Protein AF-A0A4Q8K103-F1 (afdb_monomer_lite)

pLDDT: mean 89.4, std 7.93, range [51.94, 98.19]

Structure (mmCIF, N/CA/C/O backbone):
data_AF-A0A4Q8K103-F1
#
_entry.id   AF-A0A4Q8K103-F1
#
loop_
_atom_site.group_PDB
_atom_site.id
_atom_site.type_symbol
_atom_site.label_atom_id
_atom_site.label_alt_id
_atom_site.label_comp_id
_atom_site.label_asym_id
_atom_site.label_entity_id
_atom_site.label_seq_id
_atom_site.pdbx_PDB_ins_code
_atom_site.Cartn_x
_atom_site.Cartn_y
_atom_site.Cartn_z
_atom_site.occupancy
_atom_site.B_iso_or_equiv
_atom_site.auth_seq_id
_atom_site.auth_comp_id
_atom_site.auth_asym_id
_atom_site.auth_atom_id
_atom_site.pdbx_PDB_model_num
ATOM 1 N N . MET A 1 1 ? 20.446 4.921 -16.833 1.00 51.94 1 MET A N 1
ATOM 2 C CA . MET A 1 1 ? 20.099 3.809 -15.917 1.00 51.94 1 MET A CA 1
ATOM 3 C C . MET A 1 1 ? 19.027 2.911 -16.550 1.00 51.94 1 MET A C 1
ATOM 5 O O . MET A 1 1 ? 17.978 2.686 -15.967 1.00 51.94 1 MET A O 1
ATOM 9 N N . GLY A 1 2 ? 19.270 2.439 -17.780 1.00 58.38 2 GLY A N 1
ATOM 10 C CA . GLY A 1 2 ? 18.243 1.826 -18.632 1.00 58.38 2 GLY A CA 1
ATOM 11 C C . GLY A 1 2 ? 18.195 0.293 -18.588 1.00 58.38 2 GLY A C 1
ATOM 12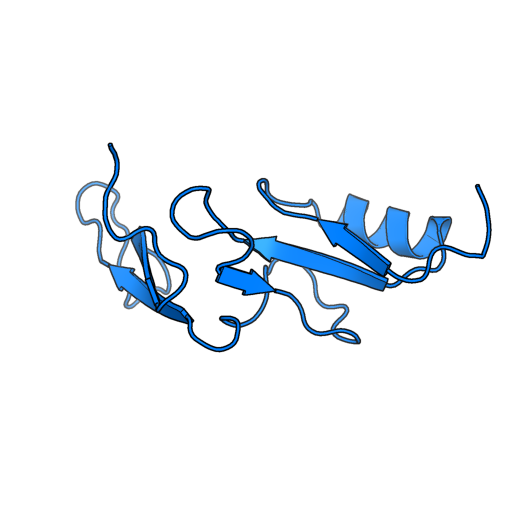 O O . GLY A 1 2 ? 19.213 -0.366 -18.379 1.00 58.38 2 GLY A O 1
ATOM 13 N N . ALA A 1 3 ? 16.988 -0.233 -18.823 1.00 62.31 3 ALA A N 1
ATOM 14 C CA . ALA A 1 3 ? 16.613 -1.602 -19.214 1.00 62.31 3 ALA A CA 1
ATOM 15 C C . ALA A 1 3 ? 16.782 -2.772 -18.221 1.00 62.31 3 ALA A C 1
ATOM 17 O O . ALA A 1 3 ? 16.329 -3.873 -18.524 1.00 62.31 3 ALA A O 1
ATOM 18 N N . ARG A 1 4 ? 17.378 -2.587 -17.035 1.00 81.31 4 ARG A N 1
ATOM 19 C CA . ARG A 1 4 ? 17.473 -3.675 -16.027 1.00 81.31 4 ARG A CA 1
ATOM 20 C C . ARG A 1 4 ? 16.507 -3.554 -14.852 1.00 81.31 4 ARG A C 1
ATOM 22 O O . ARG A 1 4 ? 16.362 -4.513 -14.095 1.00 81.31 4 ARG A O 1
ATOM 29 N N . MET A 1 5 ? 15.842 -2.414 -14.700 1.00 84.06 5 MET A N 1
ATOM 30 C CA . MET A 1 5 ? 14.860 -2.229 -13.639 1.00 84.06 5 MET A CA 1
ATOM 31 C C . MET A 1 5 ? 13.542 -2.893 -14.040 1.00 84.06 5 MET A C 1
ATOM 33 O O . MET A 1 5 ? 12.926 -2.502 -15.024 1.00 84.06 5 MET A O 1
ATOM 37 N N . ARG A 1 6 ? 13.123 -3.910 -13.282 1.00 88.00 6 ARG A N 1
ATOM 38 C CA . ARG A 1 6 ? 11.876 -4.651 -13.549 1.00 88.00 6 ARG A CA 1
ATOM 39 C C . ARG A 1 6 ? 10.733 -4.256 -12.619 1.00 88.00 6 ARG A C 1
ATOM 41 O O . ARG A 1 6 ? 9.574 -4.390 -12.997 1.00 88.00 6 ARG A O 1
ATOM 48 N N . LEU A 1 7 ? 11.067 -3.760 -11.430 1.00 89.50 7 LEU A N 1
ATOM 49 C CA . LEU A 1 7 ? 10.125 -3.441 -10.369 1.00 89.50 7 LEU A CA 1
ATOM 50 C C . LEU A 1 7 ? 10.523 -2.128 -9.699 1.00 89.50 7 LEU A C 1
ATOM 52 O O . LEU A 1 7 ? 11.677 -1.956 -9.309 1.00 89.50 7 LEU A O 1
ATOM 56 N N . LEU A 1 8 ? 9.545 -1.246 -9.540 1.00 91.06 8 LEU A N 1
ATOM 57 C CA . LEU A 1 8 ? 9.616 -0.054 -8.713 1.00 91.06 8 LEU A CA 1
ATOM 58 C C . LEU A 1 8 ? 8.514 -0.149 -7.657 1.00 91.06 8 LEU A C 1
ATOM 60 O O . LEU A 1 8 ? 7.352 -0.375 -7.993 1.00 91.06 8 LEU A O 1
ATOM 64 N N . VAL A 1 9 ? 8.889 0.012 -6.389 1.00 90.38 9 VAL A N 1
ATOM 65 C CA . VAL A 1 9 ? 7.960 0.003 -5.254 1.00 90.38 9 VAL A CA 1
ATOM 66 C C . VAL A 1 9 ? 7.858 1.420 -4.703 1.00 90.38 9 VAL A C 1
ATOM 68 O O . VAL A 1 9 ? 8.878 2.050 -4.430 1.00 90.38 9 VAL A O 1
ATOM 71 N N . CYS A 1 10 ? 6.635 1.916 -4.558 1.00 90.94 10 CYS A N 1
ATOM 72 C CA . CYS A 1 10 ? 6.318 3.219 -3.990 1.00 90.94 10 CYS A CA 1
ATOM 73 C C . CYS A 1 10 ? 5.403 3.050 -2.769 1.00 90.94 10 CYS A C 1
ATOM 75 O O . CYS A 1 10 ? 4.658 2.076 -2.670 1.00 90.94 10 CYS A O 1
ATOM 77 N N . GLY A 1 11 ? 5.470 3.988 -1.832 1.00 89.06 11 GLY A N 1
ATOM 78 C CA . GLY A 1 11 ? 4.656 3.977 -0.625 1.00 89.06 11 GLY A CA 1
ATOM 79 C C . GLY A 1 11 ? 4.870 5.238 0.204 1.00 89.06 11 GLY A C 1
ATOM 80 O O . GLY A 1 11 ? 5.487 6.196 -0.262 1.00 89.06 11 GLY A O 1
ATOM 81 N N . SER A 1 12 ? 4.369 5.220 1.439 1.00 81.19 12 SER A N 1
ATOM 82 C CA . SER A 1 12 ? 4.423 6.314 2.431 1.00 81.19 12 SER A CA 1
ATOM 83 C C . SER A 1 12 ? 3.576 7.550 2.113 1.00 81.19 12 SER A C 1
ATOM 85 O O . SER A 1 12 ? 3.043 8.159 3.036 1.00 81.19 12 SER A O 1
ATOM 87 N N . ALA A 1 13 ? 3.422 7.918 0.842 1.00 84.81 13 ALA A N 1
ATOM 88 C CA . ALA A 1 13 ? 2.588 9.032 0.401 1.00 84.81 13 ALA A CA 1
ATOM 89 C C 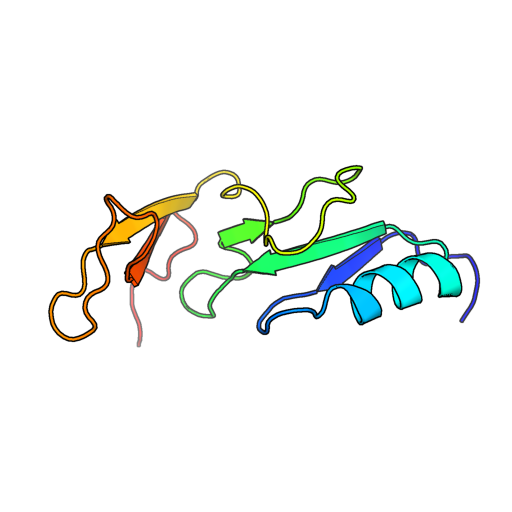. ALA A 1 13 ? 1.787 8.650 -0.856 1.00 84.81 13 ALA A C 1
ATOM 91 O O . ALA A 1 13 ? 2.245 7.789 -1.609 1.00 84.81 13 ALA A O 1
ATOM 92 N N . PRO A 1 14 ? 0.627 9.291 -1.103 1.00 83.62 14 PRO A N 1
ATOM 93 C CA . PRO A 1 14 ? -0.191 8.996 -2.275 1.00 83.62 14 PRO A CA 1
ATOM 94 C C . PRO A 1 14 ? 0.575 9.232 -3.579 1.00 83.62 14 PRO A C 1
ATOM 96 O O . PRO A 1 14 ? 1.027 10.350 -3.851 1.00 83.62 14 PRO A O 1
ATOM 99 N N . LEU A 1 15 ? 0.684 8.198 -4.415 1.00 86.62 15 LEU A N 1
ATOM 100 C CA . LEU A 1 15 ? 1.228 8.334 -5.757 1.00 86.62 15 LEU A CA 1
ATOM 101 C C . LEU A 1 15 ? 0.123 8.779 -6.719 1.00 86.62 15 LEU A C 1
ATOM 103 O O . LEU A 1 15 ? -0.839 8.069 -7.002 1.00 86.62 15 LEU A O 1
ATOM 107 N N . VAL A 1 16 ? 0.289 9.973 -7.279 1.00 89.06 16 VAL A N 1
ATOM 108 C CA . VAL A 1 16 ? -0.629 10.500 -8.292 1.00 89.06 16 VAL A CA 1
ATOM 109 C C . VAL A 1 16 ? -0.588 9.612 -9.544 1.00 89.06 16 VAL A C 1
ATOM 111 O O . VAL A 1 16 ? 0.485 9.278 -10.054 1.00 89.06 16 VAL A O 1
ATOM 114 N N . TRP A 1 17 ? -1.760 9.243 -10.069 1.00 87.06 17 TRP A N 1
ATOM 115 C CA . TRP A 1 17 ? -1.892 8.274 -11.165 1.00 87.06 17 TRP A CA 1
ATOM 116 C C . TRP A 1 17 ? -1.131 8.681 -12.436 1.00 87.06 17 TRP A C 1
ATOM 118 O O . TRP A 1 17 ? -0.554 7.822 -13.109 1.00 87.06 17 TRP A O 1
ATOM 128 N N . GLN A 1 18 ? -1.054 9.983 -12.743 1.00 90.69 18 GLN A N 1
ATOM 129 C CA . GLN A 1 18 ? -0.249 10.506 -13.852 1.00 90.69 18 GLN A CA 1
ATOM 130 C C . GLN A 1 18 ? 1.229 10.127 -13.698 1.00 90.69 18 GLN A C 1
ATOM 132 O O . GLN A 1 18 ? 1.859 9.695 -14.664 1.00 90.69 18 GLN A O 1
ATOM 137 N N . CYS A 1 19 ? 1.776 10.252 -12.485 1.00 90.69 19 CYS A N 1
ATOM 138 C CA . CYS A 1 19 ? 3.170 9.930 -12.192 1.00 90.69 19 CYS A CA 1
ATOM 139 C C . CYS A 1 19 ? 3.426 8.428 -12.334 1.00 90.69 19 CYS A C 1
ATOM 141 O O . CYS A 1 19 ? 4.401 8.034 -12.971 1.00 90.69 19 CYS A O 1
ATOM 143 N N . ALA A 1 20 ? 2.530 7.586 -11.807 1.00 89.12 20 ALA A N 1
ATOM 144 C CA . ALA A 1 20 ? 2.642 6.134 -11.934 1.00 89.12 20 ALA A CA 1
ATOM 145 C C . ALA A 1 20 ? 2.692 5.694 -13.409 1.00 89.12 20 ALA A C 1
ATOM 147 O O . ALA A 1 20 ? 3.565 4.918 -13.800 1.00 89.12 20 ALA A O 1
ATOM 148 N N . ASN A 1 21 ? 1.801 6.236 -14.244 1.00 89.44 21 ASN A N 1
ATOM 149 C CA . ASN A 1 21 ? 1.755 5.916 -15.671 1.00 89.44 21 ASN A CA 1
ATOM 150 C C . ASN A 1 21 ? 2.968 6.455 -16.430 1.00 89.44 21 ASN A C 1
ATOM 152 O O . ASN A 1 21 ? 3.549 5.732 -17.238 1.00 89.44 21 ASN A O 1
ATOM 156 N N . PHE A 1 22 ? 3.402 7.682 -16.132 1.00 91.12 22 PHE A N 1
ATOM 157 C CA . PHE A 1 22 ? 4.617 8.241 -16.716 1.00 91.12 22 PHE A CA 1
ATOM 158 C C . PHE A 1 22 ? 5.840 7.363 -16.423 1.00 91.12 22 PHE A C 1
ATOM 160 O O . PHE A 1 22 ? 6.580 7.021 -17.341 1.00 91.12 22 PHE A O 1
ATOM 167 N N . ILE A 1 23 ? 6.020 6.939 -15.168 1.00 90.25 23 ILE A N 1
ATOM 168 C CA . ILE A 1 23 ? 7.141 6.088 -14.743 1.00 90.25 23 ILE A CA 1
ATOM 169 C C . ILE A 1 23 ? 7.098 4.727 -15.449 1.00 90.25 23 ILE A C 1
ATOM 171 O O . ILE A 1 23 ? 8.127 4.274 -15.949 1.00 90.25 23 ILE A O 1
ATOM 175 N N . ARG A 1 24 ? 5.919 4.094 -15.545 1.00 88.69 24 ARG A N 1
ATOM 176 C CA . ARG A 1 24 ? 5.737 2.830 -16.285 1.00 88.69 24 ARG A CA 1
ATOM 177 C C . ARG A 1 24 ? 6.167 2.976 -17.746 1.00 88.69 24 ARG A C 1
ATOM 179 O O . ARG A 1 24 ? 6.952 2.162 -18.225 1.00 88.69 24 ARG A O 1
ATOM 186 N N . CYS A 1 25 ? 5.709 4.027 -18.427 1.00 89.44 25 CYS A N 1
ATOM 187 C CA . CYS A 1 25 ? 6.046 4.287 -19.829 1.00 89.44 25 CYS A CA 1
ATOM 188 C C . CYS A 1 25 ? 7.528 4.631 -20.027 1.00 89.44 25 CYS A C 1
ATOM 190 O O . CYS A 1 25 ? 8.153 4.141 -20.962 1.00 89.44 25 CYS A O 1
ATOM 192 N N . ALA A 1 26 ? 8.099 5.459 -19.150 1.00 91.94 26 ALA A N 1
ATOM 193 C CA . ALA A 1 26 ? 9.476 5.929 -19.272 1.00 91.94 26 ALA A CA 1
ATOM 194 C C . ALA A 1 26 ? 10.510 4.843 -18.938 1.00 91.94 26 ALA A C 1
ATOM 196 O O . ALA A 1 26 ? 11.587 4.814 -19.533 1.00 91.94 26 ALA A O 1
ATOM 197 N N . LEU A 1 27 ? 10.206 3.967 -17.974 1.00 90.44 27 LEU A N 1
ATOM 198 C CA . LEU A 1 27 ? 11.162 2.990 -17.442 1.00 90.44 27 LEU A CA 1
ATOM 199 C C . LEU A 1 27 ? 10.876 1.546 -17.872 1.00 90.44 27 LEU A C 1
ATOM 201 O O . LEU A 1 27 ? 11.740 0.690 -17.687 1.00 90.44 27 LEU A O 1
ATOM 205 N N . GLY A 1 28 ? 9.698 1.264 -18.440 1.00 87.81 28 GLY A N 1
ATOM 206 C CA . GLY A 1 28 ? 9.308 -0.078 -18.884 1.00 87.81 28 GLY A CA 1
ATOM 207 C C . GLY A 1 28 ? 9.217 -1.100 -17.745 1.00 87.81 28 GLY A C 1
ATOM 208 O O . GLY A 1 28 ? 9.424 -2.291 -17.968 1.00 87.81 28 GLY A O 1
ATOM 209 N N . CYS A 1 29 ? 8.962 -0.643 -16.517 1.00 88.62 29 CYS A N 1
ATOM 210 C CA . CYS A 1 29 ? 8.948 -1.471 -15.314 1.00 88.62 29 CYS A CA 1
ATOM 211 C C . CYS A 1 29 ? 7.545 -1.602 -14.714 1.00 88.62 29 CYS A C 1
ATOM 213 O O . CYS A 1 29 ? 6.680 -0.742 -14.898 1.00 88.62 29 CYS A O 1
ATOM 215 N N . VAL A 1 30 ? 7.345 -2.637 -13.898 1.00 89.06 30 VAL A N 1
ATOM 216 C CA . VAL A 1 30 ? 6.161 -2.738 -13.042 1.00 89.06 30 VAL A CA 1
ATOM 217 C C . VAL A 1 30 ? 6.286 -1.716 -11.913 1.00 89.06 30 VAL A C 1
ATOM 219 O O . VAL A 1 30 ? 7.304 -1.678 -11.224 1.00 89.06 30 VAL A O 1
ATOM 222 N N . VAL A 1 31 ? 5.254 -0.894 -11.724 1.00 90.38 31 VAL A N 1
ATOM 223 C CA . VAL A 1 3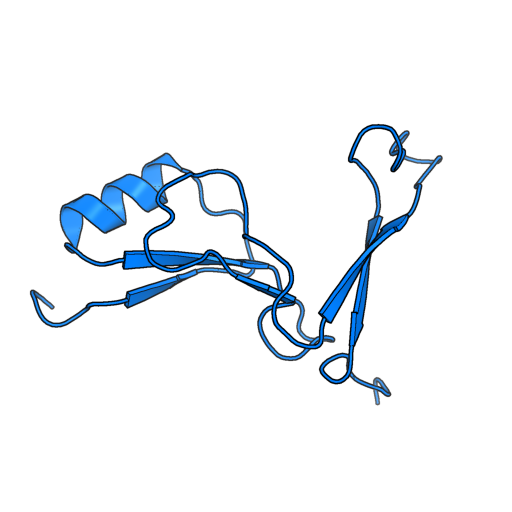1 ? 5.155 0.054 -10.604 1.00 90.38 31 VAL A CA 1
ATOM 224 C C . VAL A 1 31 ? 4.091 -0.450 -9.644 1.00 90.38 31 VAL A C 1
ATOM 226 O O . VAL A 1 31 ? 2.927 -0.579 -10.036 1.00 90.38 31 VAL A O 1
ATOM 229 N N . VAL A 1 32 ? 4.513 -0.722 -8.412 1.00 91.75 32 VAL A N 1
ATOM 230 C CA . VAL A 1 32 ? 3.689 -1.220 -7.311 1.00 91.75 32 VAL A CA 1
ATOM 231 C C . VAL A 1 32 ? 3.618 -0.142 -6.236 1.00 91.75 32 VAL A C 1
ATOM 233 O O . VAL A 1 32 ? 4.648 0.395 -5.836 1.00 91.75 32 VAL A O 1
ATOM 236 N N . GLU A 1 33 ? 2.414 0.159 -5.764 1.00 92.94 33 GLU A N 1
ATOM 237 C CA . GLU A 1 33 ? 2.171 1.066 -4.642 1.00 92.94 33 GLU A CA 1
ATOM 238 C C . GLU A 1 33 ? 1.696 0.259 -3.430 1.00 92.94 33 GLU A C 1
ATOM 240 O O . GLU A 1 33 ? 1.005 -0.749 -3.591 1.00 92.94 33 GLU A O 1
ATOM 245 N N . GLY A 1 34 ? 2.084 0.672 -2.228 1.00 93.56 34 GLY A N 1
ATOM 246 C CA . GLY A 1 34 ? 1.628 0.061 -0.986 1.00 93.56 34 GLY A CA 1
ATOM 247 C C . GLY A 1 34 ? 1.544 1.068 0.152 1.00 93.56 34 GLY A C 1
ATOM 248 O O . GLY A 1 34 ? 2.354 1.991 0.253 1.00 93.56 34 GLY A O 1
ATOM 249 N N . TYR A 1 35 ? 0.573 0.871 1.040 1.00 93.62 35 TYR A N 1
ATOM 250 C CA . TYR A 1 35 ? 0.450 1.626 2.283 1.00 93.62 35 TYR A CA 1
ATOM 251 C C . TYR A 1 35 ? 1.057 0.837 3.439 1.00 93.62 35 TYR A C 1
ATOM 253 O O . TYR A 1 35 ? 0.804 -0.361 3.582 1.00 93.62 35 TYR A O 1
ATOM 261 N N . GLY A 1 36 ? 1.820 1.521 4.285 1.00 92.25 36 GLY A N 1
ATOM 262 C CA . GLY A 1 36 ? 2.426 0.984 5.495 1.00 92.25 36 GLY A CA 1
ATOM 263 C C . GLY A 1 36 ? 2.778 2.102 6.466 1.00 92.25 36 GLY A C 1
ATOM 264 O O . GLY A 1 36 ? 2.752 3.280 6.113 1.00 92.25 36 GLY A O 1
ATOM 265 N N . GLN A 1 37 ? 3.112 1.712 7.687 1.00 90.00 37 GLN A N 1
ATOM 266 C CA . GLN A 1 37 ? 3.511 2.612 8.764 1.00 90.00 37 GLN A CA 1
ATOM 267 C C . GLN A 1 37 ? 4.758 2.048 9.439 1.00 90.00 37 GLN A C 1
ATOM 269 O O . GLN A 1 37 ? 5.001 0.838 9.399 1.00 90.00 37 GLN A O 1
ATOM 274 N N . THR A 1 38 ? 5.542 2.911 10.080 1.00 90.62 38 THR A N 1
ATOM 275 C CA . THR A 1 38 ? 6.724 2.506 10.854 1.00 90.62 38 THR A CA 1
ATOM 276 C C . THR A 1 38 ? 6.387 1.446 11.903 1.00 90.62 38 THR A C 1
ATOM 278 O O . THR A 1 38 ? 7.101 0.459 12.052 1.00 90.62 38 THR A O 1
ATOM 281 N N . GLU A 1 39 ? 5.229 1.597 12.534 1.00 91.56 39 GLU A N 1
ATOM 282 C CA . GLU A 1 39 ? 4.632 0.756 13.562 1.00 91.56 39 GLU A CA 1
ATOM 283 C C . GLU A 1 39 ? 4.230 -0.629 13.041 1.00 91.56 39 GLU A C 1
ATOM 285 O O . GLU A 1 39 ? 3.994 -1.527 13.837 1.00 91.56 39 GLU A O 1
ATOM 290 N N . CYS A 1 40 ? 4.152 -0.830 11.723 1.00 88.62 40 CYS A N 1
ATOM 291 C CA . CYS A 1 40 ? 3.746 -2.096 11.105 1.00 88.62 40 CYS A CA 1
ATOM 292 C C . CYS A 1 40 ? 4.856 -2.790 10.309 1.00 88.62 40 CYS A C 1
ATOM 294 O O . CYS A 1 40 ? 4.564 -3.773 9.630 1.00 88.62 40 CYS A O 1
ATOM 296 N N . VAL A 1 41 ? 6.098 -2.293 10.391 1.00 86.69 41 VAL A N 1
ATOM 297 C CA . VAL A 1 41 ? 7.288 -2.834 9.714 1.00 86.69 41 VAL A CA 1
ATOM 298 C C . VAL A 1 41 ? 7.030 -3.103 8.222 1.00 86.69 41 VAL A C 1
ATOM 300 O O . VAL A 1 41 ? 6.693 -4.215 7.810 1.00 86.69 41 VAL A O 1
ATOM 303 N N . ALA A 1 42 ? 7.273 -2.074 7.402 1.00 88.31 42 ALA A N 1
ATOM 304 C CA . ALA A 1 42 ? 7.080 -2.087 5.946 1.00 88.31 42 ALA A CA 1
ATOM 305 C C . ALA A 1 42 ? 5.570 -2.085 5.546 1.00 88.31 42 ALA A C 1
ATOM 307 O O . ALA A 1 42 ? 4.777 -1.522 6.307 1.00 88.31 42 ALA A O 1
ATOM 308 N N . PRO A 1 43 ? 5.129 -2.548 4.348 1.00 92.06 43 PRO A N 1
ATOM 309 C CA . PRO A 1 43 ? 3.745 -2.330 3.918 1.00 92.06 43 PRO A CA 1
ATOM 310 C C . PRO A 1 43 ? 2.732 -3.185 4.694 1.00 92.06 43 PRO A C 1
ATOM 312 O O . PRO A 1 43 ? 2.983 -4.343 5.009 1.00 92.06 43 PRO A O 1
ATOM 315 N N . CYS A 1 44 ? 1.541 -2.636 4.926 1.00 94.00 44 CYS A N 1
ATOM 316 C CA . CYS A 1 44 ? 0.335 -3.353 5.356 1.00 94.00 44 CYS A CA 1
ATOM 317 C C . CYS A 1 44 ? -0.504 -3.817 4.155 1.00 94.00 44 CYS A C 1
ATOM 319 O O . CYS A 1 44 ? -1.220 -4.815 4.243 1.00 94.00 44 CYS A O 1
ATOM 321 N N . THR A 1 45 ? -0.398 -3.097 3.036 1.00 94.75 45 THR A N 1
ATOM 322 C CA . THR A 1 45 ? -1.049 -3.377 1.748 1.00 94.75 45 THR A CA 1
ATOM 323 C C . THR A 1 45 ? -0.039 -3.231 0.619 1.00 94.75 45 THR A C 1
ATOM 325 O O . THR A 1 45 ? 0.920 -2.465 0.747 1.00 94.75 45 THR A O 1
ATOM 328 N N . LEU A 1 46 ? -0.227 -3.972 -0.469 1.00 93.94 46 LEU A N 1
ATOM 329 C CA . LEU A 1 46 ? 0.638 -3.860 -1.637 1.00 93.94 46 LEU A CA 1
ATOM 330 C C . LEU A 1 46 ? -0.126 -4.230 -2.908 1.00 93.94 46 LEU A C 1
ATOM 332 O O . LEU A 1 46 ? -0.785 -5.271 -2.942 1.00 93.94 46 LEU A O 1
ATOM 336 N N . ASN A 1 47 ? 0.007 -3.428 -3.965 1.00 92.81 47 ASN A N 1
ATOM 337 C CA . ASN A 1 47 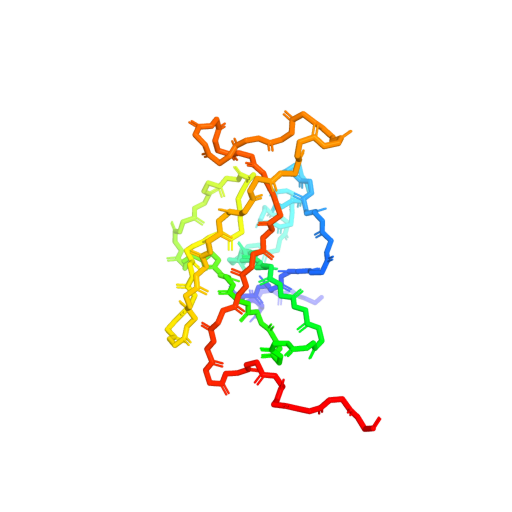? -0.532 -3.774 -5.280 1.00 92.81 47 ASN A CA 1
ATOM 338 C C . ASN A 1 47 ? 0.054 -5.098 -5.793 1.00 92.81 47 ASN A C 1
ATOM 340 O O . ASN A 1 47 ? 1.228 -5.424 -5.588 1.00 92.81 47 ASN A O 1
ATOM 344 N N . ILE A 1 48 ? -0.779 -5.868 -6.490 1.00 89.81 48 ILE A N 1
ATOM 345 C CA . ILE A 1 48 ? -0.381 -7.154 -7.061 1.00 89.81 48 ILE A CA 1
ATOM 346 C C . ILE A 1 48 ? 0.363 -6.899 -8.375 1.00 89.81 48 ILE A C 1
ATOM 348 O O . ILE A 1 48 ? -0.032 -6.057 -9.180 1.00 89.81 48 ILE A O 1
ATOM 352 N N . GLN A 1 49 ? 1.447 -7.637 -8.624 1.00 84.94 49 GLN A N 1
ATOM 353 C CA . GLN A 1 49 ? 2.121 -7.553 -9.919 1.00 84.94 49 GLN A CA 1
ATOM 354 C C . GLN A 1 49 ? 1.172 -7.965 -11.051 1.00 84.94 49 GLN A C 1
ATOM 356 O O . GLN A 1 49 ? 0.565 -9.031 -11.000 1.00 84.94 49 GLN A O 1
ATOM 361 N N . GLY A 1 50 ? 1.076 -7.125 -12.081 1.00 82.56 50 GLY A N 1
ATOM 362 C CA . GLY A 1 50 ? 0.140 -7.310 -13.193 1.00 82.56 50 GLY A CA 1
ATOM 363 C C . GLY A 1 50 ? -1.202 -6.602 -13.002 1.00 82.56 50 GLY A C 1
ATOM 364 O O . GLY A 1 50 ? -1.950 -6.480 -13.968 1.00 82.56 50 GLY A O 1
ATOM 365 N N . ASP A 1 51 ? -1.483 -6.073 -11.808 1.00 85.62 51 ASP A N 1
ATOM 366 C CA . ASP A 1 51 ? -2.558 -5.106 -11.612 1.00 85.62 51 ASP A CA 1
ATOM 367 C C . ASP A 1 51 ? -2.054 -3.698 -11.966 1.00 85.62 51 ASP A C 1
ATOM 369 O O . ASP A 1 51 ? -1.158 -3.143 -11.323 1.00 85.62 51 ASP A O 1
ATOM 373 N N . TYR A 1 52 ? -2.604 -3.138 -13.043 1.00 82.75 52 TYR A N 1
ATOM 374 C CA . TYR A 1 52 ? -2.245 -1.812 -13.547 1.00 82.75 52 TYR A CA 1
ATOM 375 C C . TYR A 1 52 ? -3.257 -0.733 -13.171 1.00 82.75 52 TYR A C 1
ATOM 377 O O . TYR A 1 52 ? -3.057 0.429 -13.546 1.00 82.75 52 TYR A O 1
ATOM 385 N N . SER A 1 53 ? -4.319 -1.093 -12.443 1.00 85.38 53 SER A N 1
ATOM 386 C CA . SER A 1 53 ? -5.276 -0.110 -1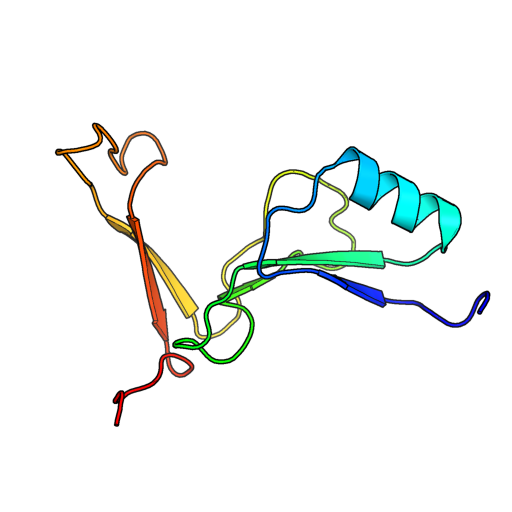1.957 1.00 85.38 53 SER A CA 1
ATOM 387 C C . SER A 1 53 ? -4.607 0.861 -10.971 1.00 85.38 53 SER A C 1
ATOM 389 O O . SER A 1 53 ? -3.518 0.621 -10.439 1.00 85.38 53 SER A O 1
ATOM 391 N N . VAL A 1 54 ? -5.166 2.067 -10.884 1.00 82.31 54 VAL A N 1
ATOM 392 C CA . VAL A 1 54 ? -4.565 3.218 -10.193 1.00 82.31 54 VAL A CA 1
ATOM 393 C C . VAL A 1 54 ? -5.543 3.775 -9.170 1.00 82.31 54 VAL A C 1
ATOM 395 O O . VAL A 1 54 ? -6.753 3.611 -9.316 1.00 82.31 54 VAL A O 1
ATOM 398 N N . GLY A 1 55 ? -5.022 4.464 -8.153 1.00 85.19 55 GLY A N 1
ATOM 399 C CA . GLY A 1 55 ? -5.841 5.050 -7.088 1.00 85.19 55 GLY A CA 1
ATOM 400 C C . GLY A 1 55 ? -6.124 4.107 -5.915 1.00 85.19 55 GLY A C 1
ATOM 401 O O . GLY A 1 55 ? -6.969 4.422 -5.083 1.00 85.19 55 GLY A O 1
ATOM 402 N N . HIS A 1 56 ? -5.419 2.976 -5.821 1.00 90.25 56 HIS A N 1
ATOM 403 C CA . HIS A 1 56 ? -5.411 2.121 -4.638 1.00 90.25 56 HIS A CA 1
ATOM 404 C C . HIS A 1 56 ? -4.007 1.595 -4.329 1.00 90.25 56 HIS A C 1
ATOM 406 O O . HIS A 1 56 ? -3.146 1.490 -5.202 1.00 90.25 56 HIS A O 1
ATOM 412 N N . VAL A 1 57 ? -3.835 1.183 -3.075 1.00 93.00 57 VAL A N 1
ATOM 413 C CA . VAL A 1 57 ? -2.595 0.622 -2.509 1.00 93.00 57 VAL A CA 1
ATOM 414 C C . VAL A 1 57 ? -2.620 -0.906 -2.385 1.00 93.00 57 VAL A C 1
ATOM 416 O O . VAL A 1 57 ? -1.678 -1.520 -1.886 1.00 93.00 57 VAL A O 1
ATOM 419 N N . GLY A 1 58 ? -3.706 -1.520 -2.855 1.00 93.25 58 GLY A N 1
ATOM 420 C CA . GLY A 1 58 ? -3.812 -2.960 -3.045 1.00 93.25 58 GLY A CA 1
ATOM 421 C C . GLY A 1 58 ? -4.410 -3.673 -1.839 1.00 93.25 58 GLY A C 1
ATOM 422 O O . GLY A 1 58 ? -4.820 -3.035 -0.865 1.00 93.25 58 GLY A O 1
ATOM 423 N N . PRO A 1 59 ? -4.513 -5.007 -1.904 1.00 94.62 59 PRO A N 1
ATOM 424 C CA . PRO A 1 59 ? -5.063 -5.791 -0.810 1.00 94.62 59 PRO A CA 1
ATOM 425 C C . PRO A 1 59 ? -4.130 -5.803 0.412 1.00 94.62 59 PRO A C 1
ATOM 427 O O . PRO A 1 59 ? -2.921 -5.570 0.283 1.00 94.62 59 PRO A O 1
ATOM 430 N N . PRO A 1 60 ? -4.660 -6.140 1.604 1.00 95.12 60 PRO A N 1
ATOM 431 C CA . PRO A 1 60 ? -3.840 -6.474 2.761 1.00 95.12 60 PRO A CA 1
ATOM 432 C C . PRO A 1 60 ? -2.839 -7.574 2.414 1.00 95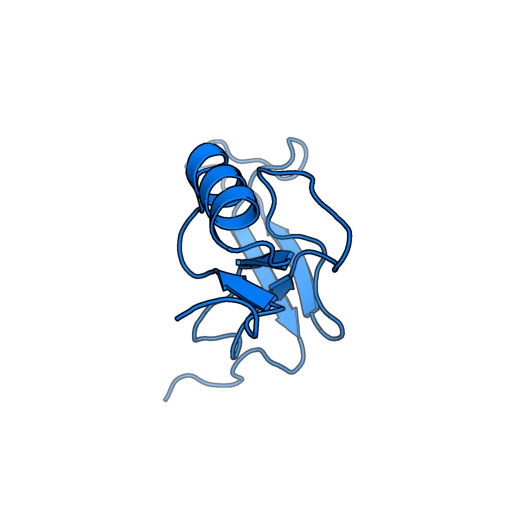.12 60 PRO A C 1
ATOM 434 O O . PRO A 1 60 ? -3.198 -8.589 1.812 1.00 95.12 60 PRO A O 1
ATOM 437 N N . ILE A 1 61 ? -1.582 -7.394 2.813 1.00 93.50 61 ILE A N 1
ATOM 438 C CA . ILE A 1 61 ? -0.583 -8.442 2.612 1.00 93.50 61 ILE A CA 1
ATOM 439 C C . ILE A 1 61 ? -0.792 -9.590 3.600 1.00 93.50 61 ILE A C 1
ATOM 441 O O . ILE A 1 61 ? -1.408 -9.429 4.659 1.00 93.50 61 ILE A O 1
ATOM 445 N N . SER A 1 62 ? -0.235 -10.761 3.279 1.00 90.19 62 SER A N 1
ATOM 446 C CA . SER A 1 62 ? -0.289 -11.928 4.160 1.00 90.19 62 SER A CA 1
ATOM 447 C C . SER A 1 62 ? 0.151 -11.548 5.576 1.00 90.19 62 SER A C 1
ATOM 449 O O . SER A 1 62 ? 1.174 -10.879 5.730 1.00 90.19 62 SER A O 1
ATOM 451 N N . CYS A 1 63 ? -0.612 -12.002 6.575 1.00 90.62 63 CYS A N 1
ATOM 452 C CA . CYS A 1 63 ? -0.472 -11.715 8.009 1.00 90.62 63 CYS A CA 1
ATOM 453 C C . CYS A 1 63 ? -0.981 -10.347 8.514 1.00 90.62 63 CYS A C 1
ATOM 455 O O . CYS A 1 63 ? -0.817 -10.069 9.705 1.00 90.62 63 CYS A O 1
ATOM 457 N N . CYS A 1 64 ? -1.601 -9.517 7.670 1.00 92.81 64 CYS A N 1
ATOM 458 C CA . CYS A 1 64 ? -2.243 -8.264 8.076 1.00 92.81 64 CYS A CA 1
ATOM 459 C C . CYS A 1 64 ? -3.772 -8.366 7.960 1.00 92.81 64 CYS A C 1
ATOM 461 O O . CYS A 1 64 ? -4.303 -8.776 6.933 1.00 92.81 64 CYS A O 1
ATOM 463 N N . HIS A 1 65 ? -4.474 -7.952 9.011 1.00 94.69 65 HIS A N 1
ATOM 464 C CA . HIS A 1 65 ? -5.913 -7.705 9.015 1.00 94.69 65 HIS A CA 1
ATOM 465 C C . HIS A 1 65 ? -6.128 -6.199 9.087 1.00 94.69 65 HIS A C 1
ATOM 467 O O . HIS A 1 65 ? -5.495 -5.531 9.906 1.00 94.69 65 HIS A O 1
ATOM 473 N N . ILE A 1 66 ? -7.007 -5.674 8.238 1.00 95.12 66 ILE A N 1
ATOM 474 C CA . ILE A 1 66 ? -7.301 -4.243 8.156 1.00 95.12 66 ILE A CA 1
ATOM 475 C C . ILE A 1 66 ? -8.801 -4.043 8.340 1.00 95.12 66 ILE A C 1
ATOM 477 O O . ILE A 1 66 ? -9.603 -4.802 7.795 1.00 95.12 66 ILE A O 1
ATOM 481 N N . LYS A 1 67 ? -9.174 -3.030 9.120 1.00 95.69 67 LYS A N 1
ATOM 482 C CA . LYS A 1 67 ? -10.561 -2.621 9.343 1.00 95.69 67 LYS A CA 1
ATOM 483 C C . LYS A 1 67 ? -10.658 -1.095 9.327 1.00 95.69 67 LYS A C 1
ATOM 485 O O . LYS A 1 67 ? -9.749 -0.428 9.809 1.00 95.69 67 LYS A O 1
ATOM 490 N N . LEU A 1 68 ? -11.780 -0.577 8.827 1.00 97.06 68 LEU A N 1
ATOM 491 C CA . LEU A 1 68 ? -12.178 0.817 9.023 1.00 97.06 68 LEU A CA 1
ATOM 492 C C . LEU A 1 68 ? -12.954 0.970 10.334 1.00 97.06 68 LEU A C 1
ATOM 494 O O . LEU A 1 68 ? -13.898 0.214 10.595 1.00 97.06 68 LEU A O 1
ATOM 498 N N . VAL A 1 69 ? -12.546 1.932 11.152 1.00 97.69 69 VAL A N 1
ATOM 499 C CA . VAL A 1 69 ? -13.243 2.347 12.373 1.00 97.69 69 VAL A CA 1
ATOM 500 C C . VAL A 1 69 ? -13.898 3.704 12.125 1.00 97.69 69 VAL A C 1
ATOM 502 O O . VAL A 1 69 ? -13.310 4.573 11.486 1.00 97.69 69 VAL A O 1
ATOM 505 N N . ASP A 1 70 ? -15.141 3.857 12.575 1.00 98.19 70 ASP A N 1
ATOM 506 C CA . ASP A 1 70 ? -15.889 5.107 12.425 1.00 98.19 70 ASP A CA 1
ATOM 507 C C . ASP A 1 70 ? -15.203 6.237 13.207 1.00 98.19 70 ASP A C 1
ATOM 509 O O . ASP A 1 70 ? -14.747 6.022 14.329 1.00 98.19 70 ASP A O 1
ATOM 513 N N . VAL A 1 71 ? -15.188 7.441 12.631 1.00 97.88 71 VAL A N 1
ATOM 514 C CA . VAL A 1 71 ? -14.700 8.675 13.269 1.00 97.88 71 VAL A CA 1
ATOM 515 C C . VAL A 1 71 ? -15.812 9.726 13.164 1.00 97.88 71 VAL A C 1
ATOM 517 O O . VAL A 1 71 ? -15.829 10.515 12.211 1.00 97.88 71 VAL A O 1
ATOM 520 N N . PRO A 1 72 ? -16.797 9.710 14.086 1.00 96.75 72 PRO A N 1
ATOM 521 C CA . PRO A 1 72 ? -17.976 10.573 14.014 1.00 96.75 72 PRO A CA 1
ATOM 522 C C . PRO A 1 72 ? -17.646 12.069 13.992 1.00 96.75 72 PRO A C 1
ATOM 524 O O . PRO A 1 72 ? -18.349 12.835 13.340 1.00 96.75 72 PRO A O 1
ATOM 527 N N . GLU A 1 73 ? -16.561 12.484 14.649 1.00 97.31 73 GLU A N 1
ATOM 528 C CA . GLU A 1 73 ? -16.106 13.877 14.723 1.00 97.31 73 GLU A CA 1
ATOM 529 C C . GLU A 1 73 ? -15.686 14.441 13.358 1.00 97.31 73 GLU A C 1
ATOM 531 O O . GLU A 1 73 ? -15.714 15.653 13.162 1.00 97.31 73 GLU A O 1
ATOM 536 N N . MET A 1 74 ? -15.302 13.568 12.420 1.00 95.88 74 MET A N 1
ATOM 537 C CA . MET A 1 74 ? -14.947 13.921 11.040 1.00 95.88 74 MET A CA 1
ATOM 538 C C . MET A 1 74 ? -16.010 13.468 10.028 1.00 95.88 74 MET A C 1
ATOM 540 O O . MET A 1 74 ? -15.759 13.494 8.827 1.00 95.88 74 MET A O 1
ATOM 544 N N . GLU A 1 75 ? -17.176 13.014 10.502 1.00 96.88 75 GLU A N 1
ATOM 545 C CA . GLU A 1 75 ? -18.255 12.447 9.681 1.00 96.88 75 GLU A CA 1
ATOM 546 C C . GLU A 1 75 ? -17.828 11.242 8.812 1.00 96.88 75 GLU A C 1
ATOM 548 O O . GLU A 1 75 ? -18.463 10.925 7.801 1.00 96.88 75 GLU A O 1
ATOM 553 N N . TYR A 1 76 ? -16.779 10.518 9.221 1.00 97.69 76 TYR A N 1
ATOM 554 C CA . TYR A 1 76 ? -16.315 9.316 8.531 1.00 97.69 76 TYR A CA 1
ATOM 555 C C . TYR A 1 76 ? -16.954 8.062 9.118 1.00 97.69 76 TYR A C 1
ATOM 557 O O . TYR A 1 76 ? -16.808 7.759 10.301 1.00 97.69 76 TYR A O 1
ATOM 565 N N . TYR A 1 77 ? -17.627 7.294 8.261 1.00 97.19 77 TYR A N 1
ATOM 566 C CA . TYR A 1 77 ? -18.321 6.069 8.652 1.00 97.19 77 TYR A CA 1
ATOM 567 C C . TYR A 1 77 ? -17.922 4.896 7.761 1.00 97.19 77 TYR A C 1
ATOM 569 O O . TYR A 1 77 ? -18.026 4.967 6.533 1.00 97.19 77 TYR A O 1
ATOM 577 N N . SER A 1 78 ? -17.559 3.778 8.385 1.00 96.69 78 SER A N 1
ATOM 578 C CA . SER A 1 78 ? -17.099 2.543 7.739 1.00 96.69 78 SER A CA 1
ATOM 579 C C . SER A 1 78 ? -18.124 1.982 6.758 1.00 96.69 78 SER A C 1
ATOM 581 O O . SER A 1 78 ? -17.749 1.472 5.704 1.00 96.69 78 SER A O 1
ATOM 583 N N . LYS A 1 79 ? -19.424 2.164 7.034 1.00 96.75 79 LYS A N 1
ATOM 584 C CA . LYS A 1 79 ? -20.524 1.814 6.115 1.00 96.75 79 LYS A CA 1
ATOM 585 C C . LYS A 1 79 ? -20.446 2.536 4.759 1.00 96.75 79 LYS A C 1
ATOM 587 O O . LYS A 1 79 ? -20.967 2.023 3.776 1.00 96.75 79 LYS A O 1
ATOM 592 N N . ASN A 1 80 ? -19.797 3.701 4.711 1.00 96.81 80 ASN A N 1
ATOM 593 C CA . ASN A 1 80 ? -19.570 4.497 3.503 1.00 96.81 80 ASN A CA 1
ATOM 594 C C . ASN A 1 80 ? -18.180 4.231 2.888 1.00 96.81 80 ASN A C 1
ATOM 596 O O . ASN A 1 80 ? -17.766 4.950 1.983 1.00 96.81 80 ASN A O 1
ATOM 600 N N . GLY A 1 81 ? -17.429 3.248 3.398 1.00 95.00 81 GLY A N 1
ATOM 601 C CA . GLY A 1 81 ? -16.055 2.978 2.966 1.00 95.00 81 GLY A CA 1
ATOM 602 C C . GLY A 1 81 ? -15.034 4.015 3.445 1.00 95.00 81 GLY A C 1
ATOM 603 O O . GLY A 1 81 ? -13.966 4.128 2.851 1.00 95.00 81 GLY A O 1
ATOM 604 N N . GLN A 1 82 ? -15.349 4.774 4.498 1.00 96.38 82 GLN A N 1
ATOM 605 C CA . GLN A 1 82 ? -14.484 5.808 5.075 1.00 96.38 82 GLN A CA 1
ATOM 606 C C . GLN A 1 82 ? -14.274 5.550 6.568 1.00 96.38 82 GLN A C 1
ATOM 608 O O . GLN A 1 82 ? -15.123 4.952 7.216 1.00 96.38 82 GLN A O 1
ATOM 613 N N . GLY A 1 83 ? -13.156 5.987 7.134 1.00 96.44 83 GLY A N 1
ATOM 614 C CA . GLY A 1 83 ? -12.875 5.805 8.557 1.00 96.44 83 GLY A CA 1
ATOM 615 C C . GLY A 1 83 ? -11.386 5.776 8.850 1.00 96.44 83 GLY A C 1
ATOM 616 O O . GLY A 1 83 ? -10.554 5.884 7.947 1.00 96.44 83 GLY A O 1
ATOM 617 N N . GLU A 1 84 ? -11.055 5.597 10.120 1.00 96.31 84 GLU A N 1
ATOM 618 C CA . GLU A 1 84 ? -9.689 5.347 10.556 1.00 96.31 84 GLU A CA 1
ATOM 619 C C . GLU A 1 84 ? -9.255 3.939 10.133 1.00 96.31 84 GLU A C 1
ATOM 621 O O . GLU A 1 84 ? -9.968 2.954 10.342 1.00 96.31 84 GLU A O 1
ATOM 626 N N . ILE A 1 85 ? -8.072 3.838 9.527 1.00 95.31 85 ILE A N 1
ATOM 627 C CA . ILE A 1 85 ? -7.490 2.562 9.114 1.00 95.31 85 ILE A CA 1
ATOM 628 C C . ILE A 1 85 ? -6.810 1.929 10.328 1.00 95.31 85 ILE A C 1
ATOM 630 O O . ILE A 1 85 ? -5.756 2.384 10.763 1.00 95.31 85 ILE A O 1
ATOM 634 N N . CYS A 1 86 ? -7.368 0.832 10.836 1.00 94.88 86 CYS A N 1
ATOM 635 C CA . CYS A 1 86 ? -6.749 0.043 11.895 1.00 94.88 86 CYS A CA 1
ATOM 636 C C . CYS A 1 86 ? -6.137 -1.238 11.331 1.00 94.88 86 CYS A C 1
ATOM 638 O O . CYS A 1 86 ? -6.800 -2.003 10.623 1.00 94.88 86 CYS A O 1
ATOM 640 N N . VAL A 1 87 ? -4.883 -1.505 11.701 1.00 94.75 87 VAL A N 1
ATOM 641 C CA . VAL A 1 87 ? -4.131 -2.685 11.261 1.00 94.75 87 VAL A CA 1
ATOM 642 C C . VAL A 1 87 ? -3.834 -3.593 12.451 1.00 94.75 87 VAL A C 1
ATOM 644 O O . VAL A 1 87 ? -3.414 -3.139 13.512 1.00 94.75 87 VAL A O 1
ATOM 647 N N . LYS A 1 88 ? -4.031 -4.901 12.266 1.00 93.62 88 LYS A N 1
ATOM 648 C CA . LYS A 1 88 ? -3.639 -5.946 13.217 1.00 93.62 88 LYS A CA 1
ATOM 649 C C . LYS A 1 88 ? -2.874 -7.051 12.501 1.00 93.62 88 LYS A C 1
ATOM 651 O O . LYS A 1 88 ? -3.358 -7.623 11.527 1.00 93.62 88 LYS A O 1
ATOM 656 N N . GLY A 1 89 ? -1.712 -7.426 13.019 1.00 90.88 89 GLY A N 1
ATOM 657 C CA . GLY A 1 89 ? -0.924 -8.520 12.461 1.00 90.88 89 GLY A CA 1
ATOM 658 C C . GLY A 1 89 ? 0.385 -8.733 13.201 1.00 90.88 89 GLY A C 1
ATOM 659 O O . GLY A 1 89 ? 0.782 -7.904 14.011 1.00 90.88 89 GLY A O 1
ATOM 660 N N . PHE A 1 90 ? 1.082 -9.824 12.885 1.00 87.31 90 PHE A N 1
ATOM 661 C CA . PHE A 1 90 ? 2.382 -10.142 13.495 1.00 87.31 90 PHE A CA 1
ATOM 662 C C . PHE A 1 90 ? 3.489 -9.130 13.170 1.00 87.31 90 PHE A C 1
ATOM 664 O O . PHE A 1 90 ? 4.522 -9.133 13.827 1.00 87.31 90 PHE A O 1
ATOM 671 N N . LYS A 1 91 ? 3.285 -8.279 12.158 1.00 85.38 91 LYS A N 1
ATOM 672 C CA . LYS A 1 91 ? 4.221 -7.202 11.813 1.00 85.38 91 LYS A CA 1
ATOM 673 C C . LYS A 1 91 ? 3.976 -5.901 12.581 1.00 85.38 91 LYS A C 1
ATOM 675 O O . LYS A 1 91 ? 4.827 -5.020 12.541 1.00 85.38 91 LYS A O 1
ATOM 680 N N . CYS A 1 92 ? 2.844 -5.767 13.273 1.00 87.31 92 CYS A N 1
ATOM 681 C CA . CYS A 1 92 ? 2.606 -4.621 14.145 1.00 87.31 92 CYS A CA 1
ATOM 682 C C . CYS A 1 92 ? 3.563 -4.694 15.342 1.00 87.31 92 CYS A C 1
ATOM 684 O O . CYS A 1 92 ? 3.635 -5.719 16.017 1.00 87.31 92 CYS A O 1
ATOM 686 N N . LEU A 1 93 ? 4.293 -3.613 15.601 1.00 87.25 93 LEU A N 1
ATOM 687 C CA . LEU A 1 93 ? 5.178 -3.462 16.747 1.00 87.25 93 LEU A CA 1
ATOM 688 C C . LEU A 1 93 ? 4.386 -3.678 18.038 1.00 87.25 93 LEU A C 1
ATOM 690 O O . LEU A 1 93 ? 3.403 -2.994 18.311 1.00 87.25 93 LEU A O 1
ATOM 694 N N . GLN A 1 94 ? 4.838 -4.634 18.850 1.00 81.06 94 GLN A N 1
ATOM 695 C CA . GLN A 1 94 ? 4.160 -4.998 20.096 1.00 81.06 94 GLN A CA 1
ATOM 696 C C . GLN A 1 94 ? 4.287 -3.919 21.181 1.00 81.06 94 GLN A C 1
ATOM 698 O O . GLN A 1 94 ? 3.486 -3.885 22.115 1.00 81.06 94 GLN A O 1
ATOM 703 N N . ARG A 1 95 ? 5.336 -3.091 21.104 1.00 76.69 95 ARG A N 1
ATOM 704 C CA . ARG A 1 95 ? 5.664 -2.079 22.104 1.00 76.69 95 ARG A CA 1
ATOM 705 C C . ARG A 1 95 ? 6.488 -0.962 21.468 1.00 76.69 95 ARG A C 1
ATOM 707 O O . ARG A 1 95 ? 7.513 -1.235 20.847 1.00 76.69 95 ARG A O 1
ATOM 714 N N . LEU A 1 96 ? 6.040 0.275 21.650 1.00 68.94 96 LEU A N 1
ATOM 715 C CA . LEU A 1 96 ? 6.873 1.464 21.483 1.00 68.94 96 LEU A CA 1
ATOM 716 C C . LEU A 1 96 ? 7.671 1.631 22.787 1.00 68.94 96 LEU A C 1
ATOM 718 O O . LEU A 1 96 ? 7.113 1.373 23.856 1.00 68.94 96 LEU A O 1
ATOM 722 N N . LEU A 1 97 ? 8.973 1.918 22.673 1.00 69.62 97 LEU A N 1
ATOM 723 C CA . LEU A 1 97 ? 9.929 1.969 23.793 1.00 69.62 97 LEU A CA 1
ATOM 724 C C . LEU A 1 97 ? 9.400 2.754 25.001 1.00 69.62 97 LEU A C 1
ATOM 726 O O . LEU A 1 97 ? 8.840 3.851 24.788 1.00 69.62 97 LEU A O 1
#

Radius of gyration: 15.73 Å; chains: 1; bounding box: 41×26×44 Å

Foldseek 3Di:
DADPAAEDEEEPDFDDLVNLVVCCVVHVYFYKYFYDDPQQAPGQAIDDGVDSDGDDRHDGDPFKDWAFDADVVVPADVVVVGHDIDIDGPSGHPDDD

InterPro domains:
  IPR000873 AMP-dependent synthetase/ligase domain [PF00501] (5-89)
  IPR042099 ANL, N-terminal domain [G3DSA:3.40.50.12780] (2-95)

Secondary structure (DSSP, 8-state):
--S---EEEEESSPPPHHHHHHHHHHH--EEEEE-B-GGGSSBSB-PPTT----S---SBPTTEEEEEE-BGGGTB-GGGT-SEEEEEETTS-S---

Organism: NCBI:txid1905176

Sequence (97 aa):
MGARMRLLVCGSAPLVWQCANFIRCALGCVVVEGYGQTECVAPCTLNIQGDYSVGHVGPPISCCHIKLVDVPEMEYYSKNGQGEICVKGFKCLQRLL